Protein AF-A0A2E1ZIQ7-F1 (afdb_monomer)

Nearest PDB structures (foldseek):
  2yim-assembly2_D  TM=7.703E-01  e=1.168E-03  Mycobacterium tuberculosis H37Rv
  8rp3-assembly1_B  TM=7.732E-01  e=4.669E-03  Mycobacterium tuberculosis
  8rp4-assembly1_B  TM=7.697E-01  e=6.159E-03  Mycobacterium tuberculosis
  2gci-assembly2_C  TM=7.681E-01  e=3.029E-02  Mycobacterium tuberculosis
  4hl6-assembly3_E  TM=6.328E-01  e=9.175E-02  Escherichia coli K-12

pLDDT: mean 92.76, std 4.55, range [66.81, 98.5]

Radius of gyration: 20.52 Å; Cα contacts (8 Å, |Δi|>4): 36; chains: 1; bounding box: 39×18×64 Å

Foldseek 3Di:
DVCPPPPDDDDDDDDPVRQCVDPVCVVVVQWDDDPNDIGGADDDDDPPDDDDGDHDDDDPCPCVVVVVVVVPD

Secondary structure (DSSP, 8-state):
--STTS---------HHHHHH-HHHHHTT-EEEETTEEEEPPSS--SS-PPPPPPPPPPTTTTHHHHHHHTT-

Solvent-accessible surface area (backbone atoms only — not comparable to full-atom values): 5104 Å² total; per-residue (Å²): 121,91,62,66,99,51,98,68,96,77,76,84,89,71,52,77,76,54,43,67,68,32,68,71,36,51,80,58,53,46,49,44,79,56,97,92,38,85,40,75,42,86,75,81,86,55,93,87,58,83,81,77,81,86,73,83,82,77,63,95,64,74,59,47,66,62,53,37,47,76,72,74,96

Sequence (73 aa):
RIFDQTNACVTPVLAINELAQHPHVISRAAVFENGGLTQPSPGPRFSRSKLATPVSPEEKGASTEEILKELGF

Structure (mmCIF, N/CA/C/O backbone):
data_AF-A0A2E1ZIQ7-F1
#
_entry.id   AF-A0A2E1ZIQ7-F1
#
loop_
_atom_site.group_PDB
_atom_site.id
_atom_site.type_symbol
_atom_site.label_atom_id
_atom_site.label_alt_id
_atom_site.label_comp_id
_atom_site.label_asym_id
_atom_site.label_entity_id
_atom_site.label_seq_id
_atom_site.pdbx_PDB_ins_code
_atom_site.Cartn_x
_atom_site.Cartn_y
_atom_site.Cartn_z
_atom_site.occupancy
_atom_site.B_iso_or_equiv
_atom_site.auth_seq_id
_atom_site.auth_comp_id
_atom_site.auth_asym_id
_atom_site.auth_atom_id
_atom_site.pdbx_PDB_model_num
ATOM 1 N N . ARG A 1 1 ? -9.807 -0.173 31.570 1.00 66.81 1 ARG A N 1
ATOM 2 C CA . ARG A 1 1 ? -10.189 0.382 30.253 1.00 66.81 1 ARG A CA 1
ATOM 3 C C . ARG A 1 1 ? -11.335 1.361 30.491 1.00 66.81 1 ARG A C 1
ATOM 5 O O . ARG A 1 1 ? -12.315 0.954 31.091 1.00 66.81 1 ARG A O 1
ATOM 12 N N . ILE A 1 2 ? -11.168 2.641 30.144 1.00 88.88 2 ILE A N 1
ATOM 13 C CA . ILE A 1 2 ? -12.119 3.715 30.515 1.00 88.88 2 ILE A CA 1
ATOM 14 C C . ILE A 1 2 ? -13.381 3.690 29.641 1.00 88.88 2 ILE A C 1
ATOM 16 O O . ILE A 1 2 ? -14.467 3.977 30.121 1.00 88.88 2 ILE A O 1
ATOM 20 N N . PHE A 1 3 ? -13.236 3.309 28.372 1.00 91.69 3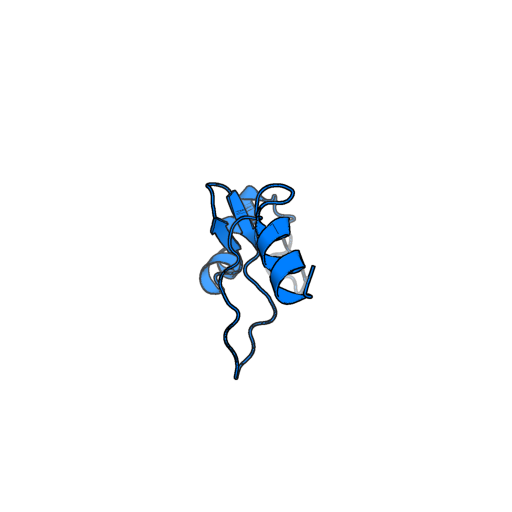 PHE A N 1
ATOM 21 C CA . PHE A 1 3 ? -14.337 3.244 27.407 1.00 91.69 3 PHE A CA 1
ATOM 22 C C . PHE A 1 3 ? -14.992 1.860 27.314 1.00 91.69 3 PHE A C 1
ATOM 24 O O . PHE A 1 3 ? -15.894 1.660 26.501 1.00 91.69 3 PHE A O 1
ATOM 31 N N . ASP A 1 4 ? -14.568 0.899 28.137 1.00 89.38 4 ASP A N 1
ATOM 32 C CA . ASP A 1 4 ? -15.200 -0.419 28.144 1.00 89.38 4 ASP A CA 1
ATOM 33 C C . ASP A 1 4 ? -16.641 -0.317 28.620 1.00 89.38 4 ASP A C 1
ATOM 35 O O . ASP A 1 4 ? -16.939 0.422 29.552 1.00 89.38 4 ASP A O 1
ATOM 39 N N . GLN A 1 5 ? -17.529 -1.065 27.960 1.00 89.75 5 GLN A N 1
ATOM 40 C CA . GLN A 1 5 ? -18.979 -1.038 28.196 1.00 89.75 5 GLN A CA 1
ATOM 41 C C . GLN A 1 5 ? -19.653 0.304 27.857 1.00 89.75 5 GLN A C 1
ATOM 43 O O . GLN A 1 5 ? -20.833 0.492 28.145 1.00 89.75 5 GLN A O 1
ATOM 48 N N . THR A 1 6 ? -18.942 1.214 27.186 1.00 92.38 6 THR A N 1
ATOM 49 C CA . THR A 1 6 ? -19.530 2.408 26.569 1.00 92.38 6 THR A CA 1
ATOM 50 C C . THR A 1 6 ? -19.756 2.165 25.076 1.00 92.38 6 THR A C 1
ATOM 52 O O . THR A 1 6 ? -19.036 1.389 24.451 1.00 92.38 6 THR A O 1
ATOM 55 N N . ASN A 1 7 ? -20.736 2.841 24.474 1.00 92.81 7 ASN A N 1
ATOM 56 C CA . ASN A 1 7 ? -20.966 2.798 23.023 1.00 92.81 7 ASN A CA 1
ATOM 57 C C . ASN A 1 7 ? -20.114 3.856 22.285 1.00 92.81 7 ASN A C 1
ATOM 59 O O . ASN A 1 7 ? -20.580 4.537 21.374 1.00 92.81 7 ASN A O 1
ATOM 63 N N . ALA A 1 8 ? -18.880 4.070 22.750 1.00 93.56 8 ALA A N 1
ATOM 64 C CA . ALA A 1 8 ? -17.975 5.073 22.204 1.00 93.56 8 ALA A CA 1
ATOM 65 C C . ALA A 1 8 ? -17.091 4.471 21.103 1.00 93.56 8 ALA A C 1
ATOM 67 O O . ALA A 1 8 ? -16.440 3.445 21.296 1.00 93.56 8 ALA A O 1
ATOM 68 N N . CYS A 1 9 ? -17.024 5.144 19.954 1.00 93.44 9 CYS A N 1
ATOM 69 C CA . CYS A 1 9 ? -16.114 4.779 18.870 1.00 93.44 9 CYS A CA 1
ATOM 70 C C . CYS A 1 9 ? -14.707 5.306 19.180 1.00 93.44 9 CYS A C 1
ATOM 72 O O . CYS A 1 9 ? -14.403 6.464 18.902 1.00 93.44 9 CYS A O 1
ATOM 74 N N . VAL A 1 10 ? -13.854 4.463 19.764 1.00 93.12 10 VAL A N 1
ATOM 75 C CA . VAL A 1 10 ? -12.457 4.800 20.071 1.00 93.12 10 VAL A CA 1
ATOM 76 C C . VAL A 1 10 ? -11.497 3.804 19.428 1.00 93.12 10 VAL A C 1
ATOM 78 O O . VAL A 1 10 ? -11.798 2.621 19.289 1.00 93.12 10 VAL A O 1
ATOM 81 N N . THR A 1 11 ? -10.320 4.288 19.047 1.00 92.12 11 THR A N 1
ATOM 82 C CA . THR A 1 11 ? -9.217 3.486 18.508 1.00 92.12 11 THR A CA 1
ATOM 83 C C . THR A 1 11 ? -7.901 4.036 19.053 1.00 92.12 11 THR A C 1
ATOM 85 O O . THR A 1 11 ? -7.806 5.247 19.273 1.00 92.12 11 THR A O 1
ATOM 88 N N . PRO A 1 12 ? -6.881 3.197 19.290 1.00 91.00 12 PRO A N 1
ATOM 89 C CA . PRO A 1 12 ? -5.543 3.698 19.570 1.00 91.00 12 PRO A CA 1
ATOM 90 C C . PRO A 1 12 ? -4.983 4.478 18.371 1.00 91.00 12 PRO A C 1
ATOM 92 O O . PRO A 1 12 ? -5.314 4.190 17.217 1.00 91.00 12 PRO A O 1
ATOM 95 N N . VAL A 1 13 ? -4.104 5.439 18.656 1.00 94.00 13 VAL A N 1
ATOM 96 C CA . VAL A 1 13 ? -3.218 6.049 17.657 1.00 94.00 13 VAL A CA 1
ATOM 97 C C . VAL A 1 13 ? -1.988 5.155 17.561 1.00 94.00 13 VAL A C 1
ATOM 99 O O . VAL A 1 13 ? -1.225 5.079 18.518 1.00 94.00 13 VAL A O 1
ATOM 102 N N . LEU A 1 14 ? -1.839 4.446 16.444 1.00 92.69 14 LEU A N 1
ATOM 103 C CA . LEU A 1 14 ? -0.744 3.496 16.244 1.00 92.69 14 LEU A CA 1
ATOM 104 C C . LEU A 1 14 ? 0.469 4.181 15.612 1.00 92.69 14 LEU A C 1
ATOM 106 O O . LEU A 1 14 ? 0.331 4.936 14.646 1.00 92.69 14 LEU A O 1
ATOM 110 N N . ALA A 1 15 ? 1.659 3.857 16.111 1.00 91.19 15 ALA A N 1
ATOM 111 C CA . ALA A 1 15 ? 2.907 4.133 15.416 1.00 91.19 15 ALA A CA 1
ATOM 112 C C . ALA A 1 15 ? 3.070 3.209 14.192 1.00 91.19 15 ALA A C 1
ATOM 114 O O . ALA A 1 15 ? 2.425 2.166 14.073 1.00 91.19 15 ALA A O 1
ATOM 115 N N . ILE A 1 16 ? 3.958 3.572 13.263 1.00 82.44 16 ILE A N 1
ATOM 116 C CA . ILE A 1 16 ? 4.154 2.822 12.009 1.00 82.44 16 ILE A CA 1
ATOM 117 C C . ILE A 1 16 ? 4.604 1.372 12.254 1.00 82.44 16 ILE A C 1
ATOM 119 O O . ILE A 1 16 ? 4.141 0.457 11.575 1.00 82.44 16 ILE A O 1
ATOM 123 N N . ASN A 1 17 ? 5.462 1.138 13.248 1.00 85.69 17 ASN A N 1
ATOM 124 C CA . ASN A 1 17 ? 5.899 -0.207 13.630 1.00 85.69 17 ASN A CA 1
ATOM 125 C C . ASN A 1 17 ? 4.772 -1.040 14.273 1.00 85.69 17 ASN A C 1
ATOM 127 O O . ASN A 1 17 ? 4.713 -2.250 14.065 1.00 85.69 17 ASN A O 1
ATOM 131 N N . GLU A 1 18 ? 3.860 -0.406 15.014 1.00 93.69 18 GLU A N 1
ATOM 132 C CA . GLU A 1 18 ? 2.686 -1.059 15.611 1.00 93.69 18 GLU A CA 1
ATOM 133 C C . GLU A 1 18 ? 1.624 -1.385 14.553 1.00 93.69 18 GLU A C 1
ATOM 135 O O . GLU A 1 18 ? 0.989 -2.440 14.599 1.00 93.69 18 GLU A O 1
ATOM 140 N N . LEU A 1 19 ? 1.462 -0.505 13.559 1.00 92.62 19 LEU A N 1
ATOM 141 C CA . LEU A 1 19 ? 0.532 -0.681 12.446 1.00 92.62 19 LEU A CA 1
ATOM 142 C C . LEU A 1 19 ? 0.789 -1.999 11.706 1.00 92.62 19 LEU A C 1
ATOM 144 O O . LEU A 1 19 ? -0.154 -2.753 11.469 1.00 92.62 19 LEU A O 1
ATOM 148 N N . ALA A 1 20 ? 2.049 -2.291 11.368 1.00 91.69 20 ALA A N 1
ATOM 149 C CA . ALA A 1 20 ? 2.428 -3.496 10.624 1.00 91.69 20 ALA A CA 1
ATOM 150 C C . ALA A 1 20 ? 2.058 -4.796 11.362 1.00 91.69 20 ALA A C 1
ATOM 152 O O . ALA A 1 20 ? 1.764 -5.812 10.733 1.00 91.69 20 ALA A O 1
ATOM 153 N N . GLN A 1 21 ? 2.021 -4.748 12.695 1.00 93.19 21 GLN A N 1
ATOM 154 C CA . GLN A 1 21 ? 1.685 -5.882 13.557 1.00 93.19 21 GLN A CA 1
ATOM 155 C C . GLN A 1 21 ? 0.186 -5.959 13.890 1.00 93.19 21 GLN A C 1
ATOM 157 O O . GLN A 1 21 ? -0.267 -6.926 14.503 1.00 93.19 21 GLN A O 1
ATOM 162 N N . HIS A 1 22 ? -0.611 -4.962 13.494 1.00 96.00 22 HIS A N 1
ATOM 163 C CA . HIS A 1 22 ? -2.026 -4.921 13.837 1.00 96.00 22 HIS A CA 1
ATOM 164 C C . HIS A 1 22 ? -2.799 -6.069 13.145 1.00 96.00 22 HIS A C 1
ATOM 166 O O . HIS A 1 22 ? -2.694 -6.227 11.923 1.00 96.00 22 HIS A O 1
ATOM 172 N N . PRO A 1 23 ? -3.657 -6.839 13.851 1.00 95.75 23 PRO A N 1
ATOM 173 C CA . PRO A 1 23 ? -4.337 -8.013 13.280 1.00 95.75 23 PRO A CA 1
ATOM 174 C C . PRO A 1 23 ? -5.139 -7.728 12.001 1.00 95.75 23 PRO A C 1
ATOM 176 O O . PRO A 1 23 ? -5.197 -8.548 11.082 1.00 95.75 23 PRO A O 1
ATOM 179 N N . HIS A 1 24 ? -5.737 -6.538 11.900 1.00 95.00 24 HIS A N 1
ATOM 180 C CA . HIS A 1 24 ? -6.438 -6.118 10.685 1.00 95.00 24 HIS A CA 1
ATOM 181 C C . HIS A 1 24 ? -5.489 -5.912 9.493 1.00 95.00 24 HIS A C 1
ATOM 183 O O . HIS A 1 24 ? -5.821 -6.279 8.369 1.00 95.00 24 HIS A O 1
ATOM 189 N N . VAL A 1 25 ? -4.302 -5.351 9.732 1.00 95.31 25 VAL A N 1
ATOM 190 C CA . VAL A 1 25 ? -3.288 -5.105 8.698 1.00 95.31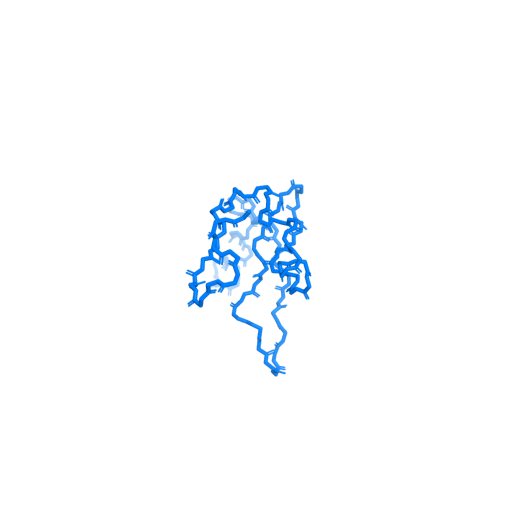 25 VAL A CA 1
ATOM 191 C C . VAL A 1 25 ? -2.731 -6.432 8.187 1.00 95.31 25 VAL A C 1
ATOM 193 O O . VAL A 1 25 ? -2.693 -6.641 6.974 1.00 95.31 25 VAL A O 1
ATOM 196 N N . ILE A 1 26 ? -2.423 -7.364 9.096 1.00 94.88 26 ILE A N 1
ATOM 197 C CA . ILE A 1 26 ? -1.940 -8.714 8.766 1.00 94.88 26 ILE A CA 1
ATOM 198 C C . ILE A 1 26 ? -3.000 -9.512 7.999 1.00 94.88 26 ILE A C 1
ATOM 200 O O . ILE A 1 26 ? -2.733 -9.995 6.900 1.00 94.88 26 ILE A O 1
ATOM 204 N N . SER A 1 27 ? -4.227 -9.615 8.526 1.00 96.75 27 SER A N 1
ATOM 205 C CA . SER A 1 27 ? -5.313 -10.384 7.881 1.00 96.75 27 SER A CA 1
ATOM 206 C C . SER A 1 27 ? -5.653 -9.874 6.481 1.00 96.75 27 SER A C 1
ATOM 208 O O . SER A 1 27 ? -6.150 -10.615 5.631 1.00 96.75 27 SER A O 1
ATOM 210 N N . ARG A 1 28 ? -5.366 -8.596 6.220 1.00 94.56 28 ARG A N 1
ATOM 211 C CA . ARG A 1 28 ? -5.570 -7.973 4.921 1.00 94.56 28 ARG A CA 1
ATOM 212 C C . ARG A 1 28 ? -4.302 -7.842 4.095 1.00 94.56 28 ARG A C 1
ATOM 214 O O . ARG A 1 28 ? -4.396 -7.238 3.035 1.00 94.56 28 ARG A O 1
ATOM 221 N N . ALA A 1 29 ? -3.162 -8.385 4.516 1.00 93.12 29 ALA A N 1
ATOM 222 C CA . ALA A 1 29 ? -1.882 -8.174 3.837 1.00 93.12 29 ALA A CA 1
ATOM 223 C C . ALA A 1 29 ? -1.734 -6.713 3.359 1.00 93.12 29 ALA A C 1
ATOM 225 O O . ALA A 1 29 ? -1.437 -6.456 2.192 1.00 93.12 29 ALA A O 1
ATOM 226 N N . ALA A 1 30 ? -2.115 -5.758 4.218 1.00 93.69 30 ALA A N 1
ATOM 227 C CA . ALA A 1 30 ? -2.241 -4.350 3.838 1.00 93.69 30 ALA A CA 1
ATOM 228 C C . ALA A 1 30 ? -0.871 -3.673 3.678 1.00 93.69 30 ALA A C 1
ATOM 230 O O . ALA A 1 30 ? -0.779 -2.597 3.095 1.00 93.69 30 ALA A O 1
ATOM 231 N N . VAL A 1 31 ? 0.179 -4.340 4.152 1.00 93.62 31 VAL A N 1
ATOM 232 C CA . VAL A 1 31 ? 1.582 -4.024 3.910 1.00 93.62 31 VAL A CA 1
ATOM 233 C C . VAL A 1 31 ? 2.313 -5.272 3.412 1.00 93.62 31 VAL A C 1
ATOM 235 O O . VAL A 1 31 ? 1.858 -6.395 3.651 1.00 93.62 31 VAL A O 1
ATOM 238 N N . PHE A 1 32 ? 3.441 -5.072 2.742 1.00 91.62 32 PHE A N 1
ATOM 239 C CA . PHE A 1 32 ? 4.360 -6.110 2.284 1.00 91.62 32 PHE A CA 1
ATOM 240 C C . PHE A 1 32 ? 5.811 -5.656 2.488 1.00 91.62 32 PHE A C 1
ATOM 242 O O . PHE A 1 32 ? 6.075 -4.467 2.648 1.00 91.62 32 PHE A O 1
ATOM 249 N N . GLU A 1 33 ? 6.746 -6.603 2.499 1.00 90.50 33 GLU A N 1
ATOM 250 C CA . GLU A 1 33 ? 8.183 -6.322 2.576 1.00 90.50 33 GLU A CA 1
ATOM 251 C C . GLU A 1 33 ? 8.794 -6.281 1.174 1.00 90.50 33 GLU A C 1
ATOM 253 O O . GLU A 1 33 ? 8.616 -7.216 0.389 1.00 90.50 33 GLU A O 1
ATOM 258 N N . ASN A 1 34 ? 9.541 -5.219 0.873 1.00 89.38 34 ASN A N 1
ATOM 259 C CA . ASN A 1 34 ? 10.328 -5.097 -0.351 1.00 89.38 34 ASN A CA 1
ATOM 260 C C . ASN A 1 34 ? 11.640 -4.362 -0.061 1.00 89.38 34 ASN A C 1
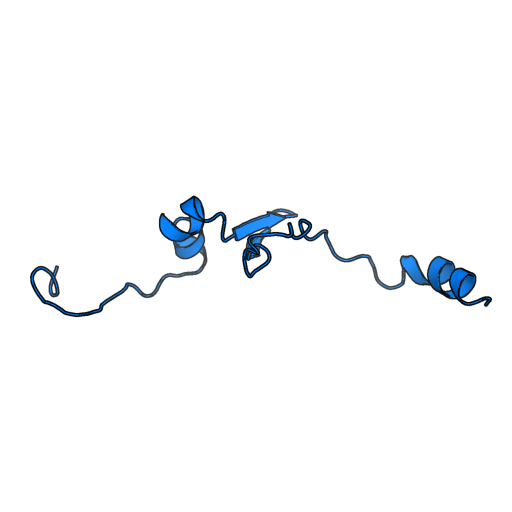ATOM 262 O O . ASN A 1 34 ? 11.632 -3.262 0.487 1.00 89.38 34 ASN A O 1
ATOM 266 N N . GLY A 1 35 ? 12.774 -4.977 -0.404 1.00 86.50 35 GLY A N 1
ATOM 267 C CA . GLY A 1 35 ? 14.095 -4.388 -0.159 1.00 86.50 35 GLY A CA 1
ATOM 268 C C . GLY A 1 35 ? 14.406 -4.112 1.320 1.00 86.50 35 GLY A C 1
ATOM 269 O O . GLY A 1 35 ? 15.154 -3.185 1.613 1.00 86.50 35 GLY A O 1
ATOM 270 N N . GLY A 1 36 ? 13.819 -4.877 2.250 1.00 88.38 36 GLY A N 1
ATOM 271 C CA . GLY A 1 36 ? 13.981 -4.682 3.700 1.00 88.38 36 GLY A CA 1
ATOM 272 C C . GLY A 1 36 ? 13.173 -3.517 4.284 1.00 88.38 36 GLY A C 1
ATOM 273 O O . GLY A 1 36 ? 13.449 -3.090 5.405 1.00 88.38 36 G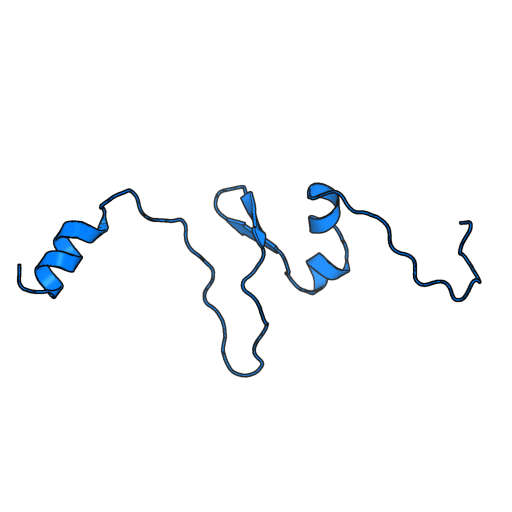LY A O 1
ATOM 274 N N . LEU A 1 37 ? 12.218 -2.979 3.521 1.00 88.31 37 LEU A N 1
ATOM 275 C CA . LEU A 1 37 ? 11.293 -1.945 3.961 1.00 88.31 37 LEU A CA 1
ATOM 276 C C . LEU A 1 37 ? 9.856 -2.469 3.932 1.00 88.31 37 LEU A C 1
ATOM 278 O O . LEU A 1 37 ? 9.386 -2.982 2.911 1.00 88.31 37 LEU A O 1
ATOM 282 N N . THR A 1 38 ? 9.122 -2.220 5.017 1.00 90.75 38 THR A N 1
ATOM 283 C CA . THR A 1 38 ? 7.670 -2.393 5.054 1.00 90.75 38 THR A CA 1
ATOM 284 C C . THR A 1 38 ? 7.001 -1.302 4.218 1.00 90.75 38 THR A C 1
ATOM 286 O O . THR A 1 38 ? 7.137 -0.110 4.503 1.00 90.75 38 THR A O 1
ATOM 289 N N . GLN A 1 39 ? 6.242 -1.702 3.202 1.00 91.69 39 GLN A N 1
ATOM 290 C CA . GLN A 1 39 ? 5.559 -0.809 2.265 1.00 91.69 39 GLN A CA 1
ATOM 291 C C . GLN A 1 39 ? 4.054 -1.113 2.214 1.00 91.69 39 GLN A C 1
ATOM 293 O O . GLN A 1 39 ? 3.656 -2.262 2.409 1.00 91.69 39 GLN A O 1
ATOM 298 N N . PRO A 1 40 ? 3.184 -0.126 1.934 1.00 93.19 40 PRO A N 1
ATOM 299 C CA . PRO A 1 40 ? 1.761 -0.377 1.713 1.00 93.19 40 PRO A CA 1
ATOM 300 C C . PRO A 1 40 ? 1.527 -1.261 0.486 1.00 93.19 40 PRO A C 1
ATOM 302 O O . PRO A 1 40 ? 2.026 -0.969 -0.599 1.00 93.19 40 PRO A O 1
ATOM 305 N N . SER A 1 41 ? 0.713 -2.305 0.629 1.00 94.00 41 SER A N 1
ATOM 306 C CA . SER A 1 41 ? 0.288 -3.124 -0.508 1.00 94.00 41 SER A CA 1
ATOM 307 C C . SER A 1 41 ? -0.589 -2.310 -1.471 1.00 94.00 41 SER A C 1
ATOM 309 O O . SER A 1 41 ? -1.374 -1.472 -1.012 1.00 94.00 41 SER A O 1
ATOM 311 N N . PRO A 1 42 ? -0.535 -2.570 -2.792 1.00 93.75 42 PRO A N 1
ATOM 312 C CA . PRO A 1 42 ? -1.374 -1.869 -3.760 1.00 93.75 42 PRO A CA 1
ATOM 313 C C . PRO A 1 42 ? -2.870 -1.954 -3.426 1.00 93.75 42 PRO A C 1
ATOM 315 O O . PRO A 1 42 ? -3.408 -3.034 -3.158 1.00 93.75 42 PRO A O 1
ATOM 318 N N . GLY A 1 43 ? -3.549 -0.807 -3.468 1.00 89.31 43 GLY A N 1
ATOM 319 C CA . GLY A 1 43 ? -4.985 -0.688 -3.218 1.00 89.31 43 GLY A CA 1
ATOM 320 C C . GLY A 1 43 ? -5.723 0.067 -4.332 1.00 89.31 43 GLY A C 1
ATOM 321 O O . GLY A 1 43 ? -5.088 0.810 -5.079 1.00 89.31 43 GLY A O 1
ATOM 322 N N . PRO A 1 44 ? -7.061 -0.083 -4.441 1.00 91.94 44 PRO A N 1
ATOM 323 C CA . PRO A 1 44 ? -7.920 -0.991 -3.678 1.00 91.94 44 PRO A CA 1
ATOM 324 C C . PRO A 1 44 ? -7.800 -2.451 -4.148 1.00 91.94 44 PRO A C 1
ATOM 326 O O . PRO A 1 44 ? -7.239 -2.761 -5.195 1.00 91.94 44 PRO A O 1
ATOM 329 N N . ARG A 1 45 ? -8.367 -3.376 -3.367 1.00 91.19 45 ARG A N 1
ATOM 330 C CA . ARG A 1 45 ? -8.465 -4.792 -3.746 1.00 91.19 45 ARG A CA 1
ATOM 331 C C . ARG A 1 45 ? -9.650 -4.990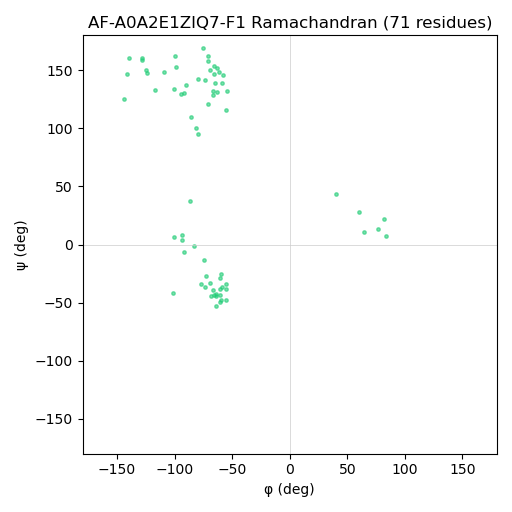 -4.681 1.00 91.19 45 ARG A C 1
ATOM 333 O O . ARG A 1 45 ? -10.791 -5.051 -4.228 1.00 91.19 45 ARG A O 1
ATOM 340 N N . PHE A 1 46 ? -9.374 -5.068 -5.976 1.00 94.06 46 PHE A N 1
ATOM 341 C CA . PHE A 1 46 ? -10.399 -5.299 -6.987 1.00 94.06 46 PHE A CA 1
ATOM 342 C C . PHE A 1 46 ? -10.886 -6.752 -6.962 1.00 94.06 46 PHE A C 1
ATOM 344 O O . PHE A 1 46 ? -10.106 -7.683 -6.785 1.00 94.06 46 PHE A O 1
ATOM 351 N N . SER A 1 47 ? -12.189 -6.955 -7.166 1.00 94.94 47 SER A N 1
ATOM 352 C CA . SER A 1 47 ? -12.790 -8.295 -7.210 1.00 94.94 47 SER A CA 1
ATOM 353 C C . SER A 1 47 ? -12.446 -9.066 -8.488 1.00 94.94 47 SER A C 1
ATOM 355 O O . SER A 1 47 ? -12.427 -10.293 -8.470 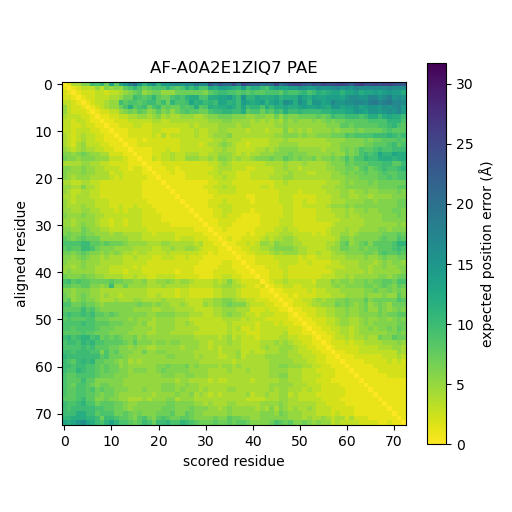1.00 94.94 47 SER A O 1
ATOM 357 N N . ARG A 1 48 ? -12.178 -8.360 -9.596 1.00 95.94 48 ARG A N 1
ATOM 358 C CA . ARG A 1 48 ? -11.929 -8.960 -10.918 1.00 95.94 48 ARG A CA 1
ATOM 359 C C . ARG A 1 48 ? -10.450 -9.026 -11.296 1.00 95.94 48 ARG A C 1
ATOM 361 O O . ARG A 1 48 ? -10.024 -10.005 -11.897 1.00 95.94 48 ARG A O 1
ATOM 368 N N . SER A 1 49 ? -9.683 -7.977 -11.010 1.00 94.12 49 SER A N 1
ATOM 369 C CA . SER A 1 49 ? -8.282 -7.850 -11.424 1.00 94.12 49 SER A CA 1
ATOM 370 C C . SER A 1 49 ? -7.333 -7.985 -10.239 1.00 94.12 49 SER A C 1
ATOM 372 O O . SER A 1 49 ? -7.645 -7.581 -9.120 1.00 94.12 49 SER A O 1
ATOM 374 N N . LYS A 1 50 ? -6.145 -8.533 -10.501 1.00 91.00 50 LYS A N 1
ATOM 375 C CA . LYS A 1 50 ? -5.037 -8.546 -9.545 1.00 91.00 50 LYS A CA 1
ATOM 376 C C . LYS A 1 50 ? -4.058 -7.436 -9.906 1.00 91.00 50 LYS A C 1
ATOM 378 O O . LYS A 1 50 ? -3.721 -7.277 -11.076 1.00 91.00 50 LYS A O 1
ATOM 383 N N . LEU A 1 51 ? -3.627 -6.679 -8.903 1.00 92.06 51 LEU A N 1
ATOM 384 C CA . LEU A 1 51 ? -2.535 -5.720 -9.044 1.00 92.06 51 LEU A CA 1
ATOM 385 C C . LEU A 1 51 ? -1.206 -6.479 -8.976 1.00 92.06 51 LEU A C 1
ATOM 387 O O . LEU A 1 51 ? -1.090 -7.448 -8.222 1.00 92.06 51 LEU A O 1
ATOM 391 N N . ALA A 1 52 ? -0.228 -6.055 -9.772 1.00 91.19 52 ALA A N 1
ATOM 392 C CA . ALA A 1 52 ? 1.127 -6.581 -9.679 1.00 91.19 52 ALA A CA 1
ATOM 393 C C . ALA A 1 52 ? 1.790 -6.117 -8.374 1.00 91.19 52 ALA A C 1
ATOM 395 O O . ALA A 1 52 ? 1.489 -5.032 -7.868 1.00 91.19 52 ALA A O 1
ATOM 396 N N . THR A 1 53 ? 2.703 -6.929 -7.842 1.00 88.69 53 THR A N 1
ATOM 397 C CA . THR A 1 53 ? 3.575 -6.499 -6.744 1.00 88.69 53 THR A CA 1
ATOM 398 C C . THR A 1 53 ? 4.519 -5.413 -7.268 1.00 88.69 53 THR A C 1
ATOM 400 O O . THR A 1 53 ? 5.160 -5.644 -8.296 1.00 88.69 53 THR A O 1
ATOM 403 N N . PRO A 1 54 ? 4.621 -4.247 -6.604 1.00 90.31 54 PRO A N 1
ATOM 404 C CA . PRO A 1 54 ? 5.582 -3.222 -6.982 1.00 90.31 54 PRO A CA 1
ATOM 405 C C . PRO A 1 54 ? 7.008 -3.766 -6.928 1.00 90.31 54 PRO A C 1
ATOM 407 O O . PRO A 1 54 ? 7.371 -4.487 -5.998 1.00 90.31 54 PRO A O 1
ATOM 410 N N . VAL A 1 55 ? 7.809 -3.394 -7.918 1.00 89.50 55 VAL A N 1
ATOM 411 C CA . VAL A 1 55 ? 9.252 -3.645 -7.935 1.00 89.50 55 VAL A CA 1
ATOM 412 C C . VAL A 1 55 ? 9.995 -2.382 -7.514 1.00 89.50 55 VAL A C 1
ATOM 414 O O . VAL A 1 55 ? 9.424 -1.289 -7.506 1.00 89.50 55 VAL A O 1
ATOM 417 N N . SER A 1 56 ? 11.262 -2.531 -7.135 1.00 88.75 56 SER A N 1
ATOM 418 C CA . SER A 1 56 ? 12.127 -1.383 -6.860 1.00 88.75 56 SER A CA 1
ATOM 419 C C . SER A 1 56 ? 12.224 -0.463 -8.084 1.00 88.75 56 SER A C 1
ATOM 421 O O . SER A 1 56 ? 12.197 -0.963 -9.212 1.00 88.75 56 SER A O 1
ATOM 423 N N . PRO A 1 57 ? 12.331 0.863 -7.884 1.00 89.88 57 PRO A N 1
ATOM 424 C CA . PRO A 1 57 ? 12.5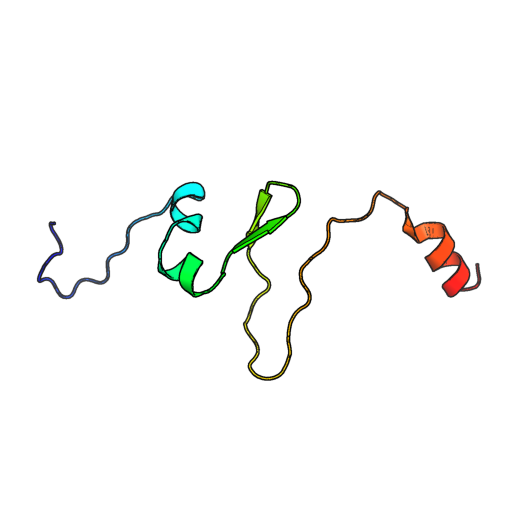36 1.794 -8.986 1.00 89.88 57 PRO A CA 1
ATOM 425 C C . PRO A 1 57 ? 13.850 1.489 -9.708 1.00 89.88 57 PRO A C 1
ATOM 427 O O . PRO A 1 57 ? 14.815 1.033 -9.093 1.00 89.88 57 PRO A O 1
ATOM 430 N N . GLU A 1 58 ? 13.877 1.752 -11.010 1.00 94.12 58 GLU A N 1
ATOM 431 C CA . GLU A 1 58 ? 15.113 1.691 -11.780 1.00 94.12 58 GLU A CA 1
ATOM 432 C C . GLU A 1 58 ? 16.056 2.847 -11.425 1.00 94.12 58 GLU A C 1
ATOM 434 O O . GLU A 1 58 ? 15.636 3.905 -10.944 1.00 94.12 58 GLU A O 1
ATOM 439 N N . GLU A 1 59 ? 17.342 2.651 -11.701 1.00 96.06 59 GLU A N 1
ATOM 440 C CA . GLU A 1 59 ? 18.324 3.725 -11.619 1.00 96.06 59 GLU A CA 1
ATOM 441 C C . GLU A 1 59 ? 18.047 4.803 -12.667 1.00 96.06 59 GLU A C 1
ATOM 443 O O . GLU A 1 59 ? 17.499 4.549 -13.746 1.00 96.06 59 GLU A O 1
ATOM 448 N N . LYS A 1 60 ? 18.475 6.033 -12.368 1.00 97.50 60 LYS A N 1
ATOM 449 C CA . LYS A 1 60 ? 18.260 7.171 -13.262 1.00 97.50 60 LYS A CA 1
ATOM 450 C C . LYS A 1 60 ? 18.825 6.879 -14.655 1.00 97.50 60 LYS A C 1
ATOM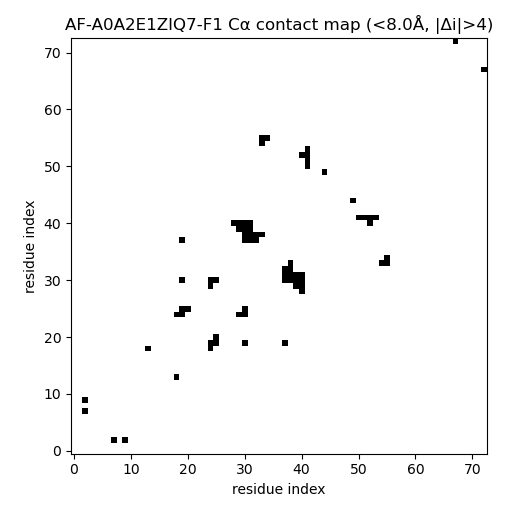 452 O O . LYS A 1 60 ? 20.035 6.814 -14.847 1.00 97.50 60 LYS A O 1
ATOM 457 N N . GLY A 1 61 ? 17.926 6.819 -15.630 1.00 97.19 61 GLY A N 1
ATOM 458 C CA . GLY A 1 61 ? 18.258 6.676 -17.040 1.00 97.19 61 GLY A CA 1
ATOM 459 C C . GLY A 1 61 ? 18.500 5.241 -17.509 1.00 97.19 61 GLY A C 1
ATOM 460 O O . GLY A 1 61 ? 18.875 5.083 -18.670 1.00 97.19 61 GLY A O 1
ATOM 461 N N . ALA A 1 62 ? 18.257 4.225 -16.673 1.00 97.69 62 ALA A N 1
ATOM 462 C CA . ALA A 1 62 ? 18.456 2.819 -17.030 1.00 97.69 62 ALA A CA 1
ATOM 463 C C . ALA A 1 62 ? 17.695 2.407 -18.306 1.00 97.69 62 ALA A C 1
ATOM 465 O O . ALA A 1 62 ? 18.262 1.714 -19.144 1.00 97.69 62 ALA A O 1
ATOM 466 N N . SER A 1 63 ? 16.476 2.920 -18.504 1.00 97.25 63 SER A N 1
ATOM 467 C CA . SER A 1 63 ? 15.665 2.658 -19.705 1.00 97.25 63 SER A CA 1
ATOM 468 C C . SER A 1 63 ? 15.818 3.697 -20.833 1.00 97.25 63 SER A C 1
ATOM 470 O O . SER A 1 63 ? 15.074 3.654 -21.808 1.00 97.25 63 SER A O 1
ATOM 472 N N . THR A 1 64 ? 16.755 4.657 -20.749 1.00 98.06 64 THR A N 1
ATOM 473 C CA . THR A 1 64 ? 16.820 5.782 -21.717 1.00 98.06 64 THR A CA 1
ATOM 474 C C . THR A 1 64 ? 17.047 5.312 -23.153 1.00 98.06 64 T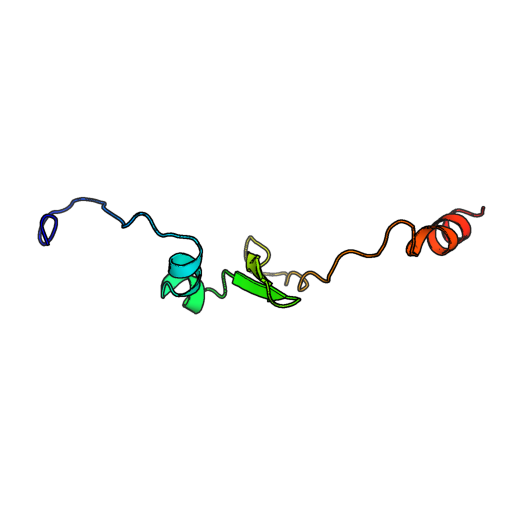HR A C 1
ATOM 476 O O . THR A 1 64 ? 16.333 5.739 -24.054 1.00 98.06 64 THR A O 1
ATOM 479 N N . GLU A 1 65 ? 18.044 4.452 -23.374 1.00 98.19 65 GLU A N 1
ATOM 480 C CA . GLU A 1 65 ? 18.398 3.974 -24.717 1.00 98.19 65 GLU A CA 1
ATOM 481 C C . GLU A 1 65 ? 17.274 3.127 -25.323 1.00 98.19 65 GLU A C 1
ATOM 483 O O . GLU A 1 65 ? 16.911 3.320 -26.482 1.00 98.19 65 GLU A O 1
ATOM 488 N N . GLU A 1 66 ? 16.688 2.232 -24.523 1.00 98.12 66 GLU A N 1
ATOM 489 C CA . GLU A 1 66 ? 15.573 1.383 -24.945 1.00 98.12 66 GLU A CA 1
ATOM 490 C C . GLU A 1 66 ? 14.369 2.223 -25.383 1.00 98.12 66 GLU A C 1
ATOM 492 O O . GLU A 1 66 ? 13.849 2.020 -26.479 1.00 98.12 66 GLU A O 1
ATOM 497 N N . ILE A 1 67 ? 13.992 3.221 -24.578 1.00 98.06 67 ILE A N 1
ATOM 498 C CA . ILE A 1 67 ? 12.875 4.122 -24.880 1.00 98.06 67 ILE A CA 1
ATOM 499 C C . ILE A 1 67 ? 13.163 4.958 -26.132 1.00 98.06 67 ILE A C 1
ATOM 501 O O . ILE A 1 67 ? 12.294 5.095 -26.990 1.00 98.06 67 ILE A O 1
ATOM 505 N N . LEU A 1 68 ? 14.368 5.522 -26.272 1.00 98.50 68 LEU A N 1
ATOM 506 C CA . LEU A 1 68 ? 14.726 6.305 -27.461 1.00 98.50 68 LEU A CA 1
ATOM 507 C C . LEU A 1 68 ? 14.634 5.458 -28.732 1.00 98.50 68 LEU A C 1
ATOM 509 O O . LEU A 1 68 ? 14.025 5.890 -29.711 1.00 98.50 68 LEU A O 1
ATOM 513 N N . LYS A 1 69 ? 15.137 4.223 -28.675 1.00 98.50 69 LYS A N 1
ATOM 514 C CA . LYS A 1 69 ? 15.060 3.270 -29.780 1.00 98.50 69 LYS A CA 1
ATOM 515 C C . LYS A 1 69 ? 13.619 2.885 -30.118 1.00 98.50 69 LYS A C 1
ATOM 517 O O . LYS A 1 69 ? 13.279 2.816 -31.298 1.00 98.50 69 LYS A O 1
ATOM 522 N N . GLU A 1 70 ? 12.769 2.644 -29.116 1.00 98.50 70 GLU A N 1
ATOM 523 C CA . GLU A 1 70 ? 11.335 2.378 -29.319 1.00 98.50 70 GLU A CA 1
ATOM 524 C C . GLU A 1 70 ? 10.646 3.550 -30.036 1.00 98.50 70 GLU A C 1
ATOM 526 O O . GLU A 1 70 ? 9.793 3.349 -30.901 1.00 98.50 70 GLU A O 1
ATOM 531 N N . LEU A 1 71 ? 11.070 4.776 -29.728 1.00 98.38 71 LEU A N 1
ATOM 532 C CA . LEU A 1 71 ? 10.563 6.004 -30.335 1.00 98.38 71 LEU A CA 1
ATOM 533 C C . LEU A 1 71 ? 11.224 6.359 -31.681 1.00 98.38 71 LEU A C 1
ATOM 535 O O . LEU A 1 71 ? 10.822 7.342 -32.304 1.00 98.38 71 LEU A O 1
ATOM 539 N N . GLY A 1 72 ? 12.193 5.569 -32.156 1.00 97.44 72 GLY A N 1
ATOM 540 C CA . GLY A 1 72 ? 12.857 5.759 -33.449 1.00 97.44 72 GLY A CA 1
ATOM 541 C C . GLY A 1 72 ? 13.992 6.790 -33.461 1.00 97.44 72 GLY A C 1
ATOM 542 O O . GLY A 1 72 ? 14.304 7.316 -34.532 1.00 97.44 72 GLY A O 1
ATOM 543 N N . PHE A 1 73 ? 14.581 7.081 -32.300 1.00 96.06 73 PHE A N 1
ATOM 544 C CA . PHE A 1 73 ? 15.806 7.874 -32.156 1.00 96.06 73 PHE A CA 1
ATOM 545 C C . PHE A 1 73 ? 17.061 6.996 -32.112 1.00 96.06 73 PHE A C 1
ATOM 547 O O . PHE A 1 73 ? 16.965 5.823 -31.680 1.00 96.06 73 PHE A O 1
#

Mean predicted aligned error: 4.9 Å